Protein AF-A0A1Q9MXJ5-F1 (afdb_monomer_lite)

Sequence (123 aa):
MLRQKGYFPEGEIDREIPIHDRTGKNLRLNTDGSIIPKGQHAKDKVSFKIGKVVWGQQSDAPEKVILIEEILWEDGRKELRFGYRTITHEKGAWWWGESALMTPIEDIQELLHLARKNGLLSI

Foldseek 3Di:
DDKDKDKDAFPDQFAWDCQQFPVGGTDTDHQKDWDAPPPHDPVSIFIWGWGMKIWIQFDVHNQKIWMWTWTQGPVRDIDIATWMWHQDPPPSDTDIGRVCVPGDPVRVVVRVVVCCVVVVDDD

Secondary structure (DSSP, 8-state):
-PPPEEEE-TT---EEEEEE-TTS-EEEEPSEEEEPPTT--GGG-EEEEEEEEEEEE-SS-TTEEEEEEEEEETTS-EEEEEEEEEE-TTT-SEEEES-GGGS-HHHHHHHHHHHHHTTSS--

Structure (mmCIF, N/CA/C/O backbone):
data_AF-A0A1Q9MXJ5-F1
#
_entry.id   AF-A0A1Q9MXJ5-F1
#
loop_
_atom_site.group_PDB
_atom_site.id
_atom_site.type_symbol
_atom_site.label_atom_id
_atom_site.label_alt_id
_atom_site.label_comp_id
_atom_site.label_asym_id
_atom_site.label_entity_id
_atom_site.label_seq_id
_atom_site.pdbx_PDB_ins_code
_atom_site.Cartn_x
_atom_site.Cartn_y
_atom_site.Cartn_z
_atom_site.occupancy
_atom_site.B_iso_or_equiv
_atom_site.auth_seq_id
_atom_site.auth_comp_id
_atom_site.auth_asym_id
_atom_site.auth_atom_id
_atom_site.pdbx_PDB_model_num
ATOM 1 N N . MET A 1 1 ? 8.900 -5.034 -20.192 1.00 51.00 1 MET A N 1
ATOM 2 C CA . MET A 1 1 ? 9.146 -5.696 -18.891 1.00 51.00 1 MET A CA 1
ATOM 3 C C . MET A 1 1 ? 7.818 -6.162 -18.326 1.00 51.00 1 MET A C 1
ATOM 5 O O . MET A 1 1 ? 6.846 -5.427 -18.457 1.00 51.00 1 MET A O 1
ATOM 9 N N . LEU A 1 2 ? 7.764 -7.362 -17.743 1.00 56.88 2 LEU A N 1
ATOM 10 C CA . LEU A 1 2 ? 6.604 -7.809 -16.966 1.00 56.88 2 LEU A CA 1
ATOM 11 C C . LEU A 1 2 ? 6.501 -6.935 -15.710 1.00 56.88 2 LEU A C 1
ATOM 13 O O . LEU A 1 2 ? 7.434 -6.908 -14.913 1.00 56.88 2 LEU A O 1
ATOM 17 N N . ARG A 1 3 ? 5.401 -6.189 -15.572 1.00 82.88 3 ARG A N 1
ATOM 18 C CA . ARG A 1 3 ? 5.136 -5.357 -14.392 1.00 82.88 3 ARG A CA 1
ATOM 19 C C . ARG A 1 3 ? 4.657 -6.248 -13.254 1.00 82.88 3 ARG A C 1
ATOM 21 O O . ARG A 1 3 ? 3.797 -7.106 -13.461 1.00 82.88 3 ARG A O 1
ATOM 28 N N . GLN A 1 4 ? 5.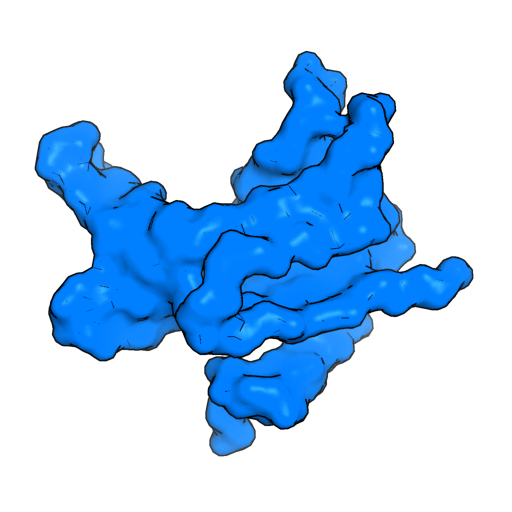216 -6.044 -12.067 1.00 93.62 4 GLN A N 1
ATOM 29 C CA . GLN A 1 4 ? 4.821 -6.797 -10.882 1.00 93.62 4 GLN A CA 1
ATOM 30 C C . GLN A 1 4 ? 3.595 -6.159 -10.227 1.00 93.62 4 GLN A C 1
ATOM 32 O O . GLN A 1 4 ? 3.468 -4.935 -10.181 1.00 93.62 4 GLN A O 1
ATOM 37 N N . LYS A 1 5 ? 2.689 -6.997 -9.730 1.00 95.38 5 LYS A N 1
ATOM 38 C CA . LYS A 1 5 ? 1.483 -6.589 -9.009 1.00 95.38 5 LYS A CA 1
ATOM 39 C C . LYS A 1 5 ? 1.050 -7.689 -8.061 1.00 95.38 5 LYS A C 1
ATOM 41 O O . LYS A 1 5 ? 1.348 -8.859 -8.299 1.00 95.38 5 LYS A O 1
ATOM 46 N N . GLY A 1 6 ? 0.312 -7.320 -7.026 1.00 96.44 6 GLY A N 1
ATOM 47 C CA . GLY A 1 6 ? -0.120 -8.279 -6.024 1.00 96.44 6 GLY A CA 1
ATOM 48 C C . GLY A 1 6 ? -1.198 -7.752 -5.096 1.00 96.44 6 GLY A C 1
ATOM 49 O O . GLY A 1 6 ? -1.692 -6.630 -5.224 1.00 96.44 6 GLY A O 1
ATOM 50 N N . TYR A 1 7 ? -1.583 -8.625 -4.176 1.00 97.00 7 TYR A N 1
ATOM 51 C CA . TYR A 1 7 ? -2.632 -8.409 -3.197 1.00 97.00 7 TYR A CA 1
ATOM 52 C C . TYR A 1 7 ? -2.205 -9.040 -1.876 1.00 97.00 7 TYR A C 1
ATOM 54 O O . TYR A 1 7 ? -1.708 -10.163 -1.880 1.00 97.00 7 TYR A O 1
ATOM 62 N N . PHE A 1 8 ? -2.439 -8.325 -0.782 1.00 97.31 8 PHE A N 1
ATOM 63 C CA . PHE A 1 8 ? -2.309 -8.834 0.576 1.00 97.31 8 PHE A CA 1
ATOM 64 C C . PHE A 1 8 ? -3.694 -8.813 1.241 1.00 97.31 8 PHE A C 1
ATOM 66 O O . PHE A 1 8 ? -4.286 -7.728 1.358 1.00 97.31 8 PHE A O 1
ATOM 73 N N . PRO A 1 9 ? -4.257 -9.964 1.653 1.00 95.81 9 PRO A N 1
ATOM 74 C CA . PRO A 1 9 ? -5.465 -10.008 2.466 1.00 95.81 9 PRO A CA 1
ATOM 75 C C . PRO A 1 9 ? -5.335 -9.316 3.828 1.00 95.81 9 PRO A C 1
ATOM 77 O O . PRO A 1 9 ? -4.254 -9.046 4.360 1.00 95.81 9 PRO A O 1
ATOM 80 N N . GLU A 1 10 ? -6.498 -9.046 4.421 1.00 92.50 10 GLU A N 1
ATOM 81 C CA . GLU A 1 10 ? -6.595 -8.619 5.814 1.00 92.50 10 GLU A CA 1
ATOM 82 C C . GLU A 1 10 ? -5.976 -9.684 6.738 1.00 92.50 10 GLU A C 1
ATOM 84 O O . GLU A 1 10 ? -6.182 -10.881 6.543 1.00 92.50 10 GLU A O 1
ATOM 89 N N . GLY A 1 11 ? -5.202 -9.251 7.735 1.00 88.94 11 GLY A N 1
ATOM 90 C CA . GLY A 1 11 ? -4.539 -10.140 8.696 1.00 88.94 11 GLY A CA 1
ATOM 91 C C . GLY A 1 11 ? -3.172 -10.679 8.261 1.00 88.94 11 GLY A C 1
ATOM 92 O O . GLY A 1 11 ? -2.451 -11.216 9.100 1.00 88.94 11 GLY A O 1
ATOM 93 N N . GLU A 1 12 ? -2.765 -10.506 7.000 1.00 92.38 12 GLU A N 1
ATOM 94 C CA . GLU A 1 12 ? -1.416 -10.883 6.568 1.00 92.38 12 GLU A CA 1
ATOM 95 C C . GLU A 1 12 ? -0.362 -9.940 7.153 1.00 92.38 12 GLU A C 1
ATOM 97 O O . GLU A 1 12 ? -0.397 -8.731 6.914 1.00 92.38 12 GLU A O 1
ATOM 102 N N . ILE A 1 13 ? 0.576 -10.507 7.912 1.00 87.88 13 ILE A N 1
ATOM 103 C CA . ILE A 1 13 ? 1.625 -9.763 8.621 1.00 87.88 13 ILE A CA 1
ATOM 104 C C . ILE A 1 13 ? 2.912 -9.605 7.811 1.00 87.88 13 ILE A C 1
ATOM 106 O O . ILE A 1 13 ? 3.659 -8.655 8.037 1.00 87.88 13 ILE A O 1
ATOM 110 N N . ASP A 1 14 ? 3.178 -10.510 6.867 1.00 91.06 14 ASP A N 1
ATOM 111 C CA . ASP A 1 14 ? 4.423 -10.517 6.102 1.00 91.06 14 ASP A CA 1
ATOM 112 C C . ASP A 1 14 ? 4.222 -9.948 4.698 1.00 91.06 14 ASP A C 1
ATOM 114 O O . ASP A 1 14 ? 4.147 -10.656 3.700 1.00 91.06 14 ASP A O 1
ATOM 118 N N . ARG A 1 15 ? 4.080 -8.624 4.637 1.00 93.19 15 ARG A N 1
ATOM 119 C CA . ARG A 1 15 ? 3.770 -7.904 3.398 1.00 93.19 15 ARG A CA 1
ATOM 120 C C . ARG A 1 15 ? 5.043 -7.446 2.709 1.00 93.19 15 ARG A C 1
ATOM 122 O O . ARG A 1 15 ? 5.452 -6.290 2.853 1.00 93.19 15 ARG A O 1
ATOM 129 N N . GLU A 1 16 ? 5.671 -8.358 1.979 1.00 94.88 16 GLU A N 1
ATOM 130 C CA . GLU A 1 16 ? 6.880 -8.079 1.208 1.00 94.88 16 GLU A CA 1
ATOM 131 C C . GLU A 1 16 ? 6.586 -7.967 -0.293 1.00 94.88 16 GLU A C 1
ATOM 133 O O . GLU A 1 16 ? 6.038 -8.870 -0.922 1.00 94.88 16 GLU A O 1
ATOM 138 N N . ILE A 1 17 ? 6.959 -6.830 -0.877 1.00 93.50 17 ILE A N 1
ATOM 139 C CA . ILE A 1 17 ? 6.855 -6.558 -2.307 1.00 93.50 17 ILE A CA 1
ATOM 140 C C . ILE A 1 17 ? 8.254 -6.726 -2.921 1.00 93.50 17 ILE A C 1
ATOM 142 O O . ILE A 1 17 ? 9.165 -5.990 -2.525 1.00 93.50 17 ILE A O 1
ATOM 146 N N . PRO A 1 18 ? 8.439 -7.637 -3.899 1.00 92.12 18 PRO A N 1
ATOM 147 C CA . PRO A 1 18 ? 9.734 -7.986 -4.503 1.00 92.12 18 PRO A CA 1
ATOM 148 C C . PRO A 1 18 ? 10.233 -6.923 -5.501 1.00 92.12 18 PRO A C 1
ATOM 150 O O . PRO A 1 18 ? 10.547 -7.194 -6.664 1.00 92.12 18 PRO A O 1
ATOM 153 N N . ILE A 1 19 ? 10.249 -5.672 -5.052 1.00 89.38 19 ILE A N 1
ATOM 154 C CA . ILE A 1 19 ? 10.807 -4.519 -5.744 1.00 89.38 19 ILE A CA 1
ATOM 155 C C . ILE A 1 19 ? 11.899 -3.988 -4.829 1.00 89.38 19 ILE A C 1
ATOM 157 O O . ILE A 1 19 ? 11.635 -3.588 -3.694 1.00 89.38 19 ILE A O 1
ATOM 161 N N . HIS A 1 20 ? 13.131 -4.045 -5.321 1.00 86.50 20 HIS A N 1
ATOM 162 C CA . HIS A 1 20 ? 14.306 -3.730 -4.528 1.00 86.50 20 HIS A CA 1
ATOM 163 C C . HIS A 1 20 ? 14.550 -2.225 -4.471 1.00 86.50 20 HIS A C 1
ATOM 165 O O . HIS A 1 20 ? 14.444 -1.520 -5.478 1.00 86.50 20 HIS A O 1
ATOM 171 N N . ASP A 1 21 ? 14.946 -1.747 -3.296 1.00 82.00 21 ASP A N 1
ATOM 172 C CA . ASP A 1 21 ? 15.567 -0.442 -3.162 1.00 82.00 21 ASP A CA 1
ATOM 173 C C . ASP A 1 21 ? 17.013 -0.433 -3.698 1.00 82.00 21 ASP A C 1
ATOM 175 O O . ASP A 1 21 ? 17.555 -1.448 -4.144 1.00 82.00 21 ASP A O 1
ATOM 179 N N . ARG A 1 22 ? 17.680 0.726 -3.634 1.00 79.56 22 ARG A N 1
ATOM 180 C CA . ARG A 1 22 ? 19.086 0.869 -4.065 1.00 79.56 22 ARG A CA 1
ATOM 181 C C . ARG A 1 22 ? 20.066 0.021 -3.241 1.00 79.56 22 ARG A C 1
ATOM 183 O O . ARG A 1 22 ? 21.206 -0.149 -3.658 1.00 79.56 22 ARG A O 1
ATOM 190 N N . THR A 1 23 ? 19.645 -0.480 -2.081 1.00 82.12 23 THR A N 1
ATOM 191 C CA . THR A 1 23 ? 20.429 -1.358 -1.201 1.00 82.12 23 THR A CA 1
ATOM 192 C C . THR A 1 23 ? 20.135 -2.843 -1.432 1.00 82.12 23 THR A C 1
ATOM 194 O O . THR A 1 23 ? 20.751 -3.688 -0.787 1.00 82.12 23 THR A O 1
ATOM 197 N N . GLY A 1 24 ? 19.222 -3.172 -2.355 1.00 84.81 24 GLY A N 1
ATOM 198 C CA . GLY A 1 24 ? 18.809 -4.543 -2.647 1.00 84.81 24 GLY A CA 1
ATOM 199 C C . GLY A 1 24 ? 17.719 -5.079 -1.716 1.00 84.81 24 GLY A C 1
ATOM 200 O O . GLY A 1 24 ? 17.456 -6.277 -1.738 1.00 84.81 24 GLY A O 1
ATOM 201 N N . LYS A 1 25 ? 17.088 -4.236 -0.886 1.00 86.25 25 LYS A N 1
ATOM 202 C CA . LYS A 1 25 ? 16.037 -4.668 0.048 1.00 86.25 25 LYS A CA 1
ATOM 203 C C . LYS A 1 25 ? 14.650 -4.514 -0.557 1.00 86.25 25 LYS A C 1
ATOM 205 O O . LYS A 1 25 ? 14.345 -3.491 -1.168 1.00 86.25 25 LYS A O 1
ATOM 210 N N . ASN A 1 26 ? 13.797 -5.506 -0.326 1.00 90.62 26 ASN A N 1
ATOM 211 C CA . ASN A 1 26 ? 12.398 -5.470 -0.737 1.00 90.62 26 ASN A CA 1
ATOM 212 C C . ASN A 1 26 ? 11.599 -4.406 0.024 1.00 90.62 26 ASN A C 1
ATOM 214 O O . ASN A 1 26 ? 11.929 -4.023 1.152 1.00 90.62 26 ASN A O 1
ATOM 218 N N . LEU A 1 27 ? 10.521 -3.927 -0.596 1.00 90.88 27 LEU A N 1
ATOM 219 C CA . LEU A 1 27 ? 9.561 -3.055 0.070 1.00 90.88 27 LEU A CA 1
ATOM 220 C C . LEU A 1 27 ? 8.742 -3.875 1.064 1.00 90.88 27 LEU A C 1
ATOM 222 O O . LEU A 1 27 ? 7.919 -4.695 0.668 1.00 90.88 27 LEU A O 1
ATOM 226 N N . ARG A 1 28 ? 8.916 -3.600 2.357 1.00 92.06 28 ARG A N 1
ATOM 227 C CA . ARG A 1 28 ? 8.069 -4.159 3.412 1.00 92.06 28 ARG A CA 1
ATOM 228 C C . ARG A 1 28 ? 6.995 -3.158 3.821 1.00 92.06 28 ARG A C 1
ATOM 230 O O . ARG A 1 28 ? 7.312 -2.017 4.164 1.00 92.06 28 ARG A O 1
ATOM 237 N N . LEU A 1 29 ? 5.733 -3.572 3.778 1.00 91.50 29 LEU A N 1
ATOM 238 C CA . LEU A 1 29 ? 4.606 -2.757 4.227 1.00 91.50 29 LEU A CA 1
ATOM 239 C C . LEU A 1 29 ? 4.287 -3.047 5.694 1.00 91.50 29 LEU A C 1
ATOM 241 O O . LEU A 1 29 ? 4.286 -4.195 6.129 1.00 91.50 29 LEU A O 1
ATOM 245 N N . ASN A 1 30 ? 3.979 -1.994 6.447 1.00 90.56 30 ASN A N 1
ATOM 246 C CA . ASN A 1 30 ? 3.500 -2.133 7.818 1.00 90.56 30 ASN A CA 1
ATOM 247 C C . ASN A 1 30 ? 2.027 -2.573 7.831 1.00 90.56 30 ASN A C 1
ATOM 249 O O . ASN A 1 30 ? 1.268 -2.289 6.902 1.00 90.56 30 ASN A O 1
ATOM 253 N N . THR A 1 31 ? 1.615 -3.219 8.917 1.00 93.25 31 THR A N 1
ATOM 254 C CA . THR A 1 31 ? 0.209 -3.533 9.223 1.00 93.25 31 THR A CA 1
ATOM 255 C C . THR A 1 31 ? -0.478 -2.439 10.026 1.00 93.25 31 THR A C 1
ATOM 257 O O . THR A 1 31 ? -1.702 -2.370 10.054 1.00 93.25 31 THR A O 1
ATOM 260 N N . ASP A 1 32 ? 0.306 -1.570 10.656 1.00 93.31 32 ASP A N 1
ATOM 261 C CA . ASP A 1 32 ? -0.167 -0.515 11.539 1.00 93.31 32 ASP A CA 1
ATOM 262 C C . ASP A 1 32 ? 0.283 0.846 11.016 1.00 93.31 32 ASP A C 1
ATOM 264 O O . ASP A 1 32 ? 1.353 1.006 10.415 1.00 93.31 32 ASP A O 1
ATOM 268 N N . GLY A 1 33 ? -0.550 1.849 11.254 1.00 89.44 33 GLY A N 1
ATOM 269 C CA . GLY A 1 33 ? -0.274 3.217 10.878 1.00 89.44 33 GLY A CA 1
ATOM 270 C C . GLY A 1 33 ? -0.815 4.198 11.897 1.00 89.44 33 GLY A C 1
ATOM 271 O O . GLY A 1 33 ? -1.523 3.860 12.844 1.00 89.44 33 GLY A O 1
ATOM 272 N N . SER A 1 34 ? -0.418 5.450 11.722 1.00 90.06 34 SER A N 1
ATOM 273 C CA . SER A 1 34 ? -0.917 6.532 12.553 1.00 90.06 34 SER A CA 1
ATOM 274 C C . SER A 1 34 ? -0.814 7.857 11.822 1.00 90.06 34 SER A C 1
ATOM 276 O O . SER A 1 34 ? 0.098 8.047 11.015 1.00 90.06 34 SER A O 1
ATOM 278 N N . ILE A 1 35 ? -1.742 8.761 12.113 1.00 88.56 35 ILE A N 1
ATOM 279 C CA . ILE A 1 35 ? -1.726 10.133 11.612 1.00 88.56 35 ILE A CA 1
ATOM 280 C C . ILE A 1 35 ? -1.913 11.116 12.761 1.00 88.56 35 ILE A C 1
ATOM 282 O O . ILE A 1 35 ? -2.536 10.806 13.775 1.00 88.56 35 ILE A O 1
ATOM 286 N N . ILE A 1 36 ? -1.389 12.322 12.582 1.00 89.88 36 ILE A N 1
ATOM 287 C CA . ILE A 1 36 ? -1.765 13.478 13.392 1.00 89.88 36 ILE A CA 1
ATOM 288 C C . ILE A 1 36 ? -2.782 14.251 12.551 1.00 89.88 36 ILE A C 1
ATOM 290 O O . ILE A 1 36 ? -2.421 14.700 11.458 1.00 89.88 36 ILE A O 1
ATOM 294 N N . PRO A 1 37 ? -4.045 14.379 12.993 1.00 86.06 37 PRO A N 1
ATOM 295 C CA . PRO A 1 37 ? -5.040 15.123 12.238 1.00 86.06 37 PRO A CA 1
ATOM 296 C C . PRO A 1 37 ? -4.586 16.568 11.999 1.00 86.06 37 PRO A C 1
ATOM 298 O O . PRO A 1 37 ? -3.910 17.181 12.829 1.00 86.06 37 PRO A O 1
ATOM 301 N N . LYS A 1 38 ? -4.951 17.127 10.844 1.00 85.31 38 LYS A N 1
ATOM 302 C CA . LYS A 1 38 ? -4.528 18.475 10.453 1.00 85.31 38 LYS A CA 1
ATOM 303 C C . LYS A 1 38 ? -4.960 19.504 11.504 1.00 85.31 38 LYS A C 1
ATOM 305 O O . LYS A 1 38 ? -6.131 19.573 11.859 1.00 85.31 38 LYS A O 1
ATOM 310 N N . GLY A 1 39 ? -4.010 20.325 11.952 1.00 86.81 39 GLY A N 1
ATOM 311 C CA . GLY A 1 39 ? -4.246 21.362 12.961 1.00 86.81 39 GLY A CA 1
ATOM 312 C C . GLY A 1 39 ? -4.207 20.872 14.411 1.00 86.81 39 GLY A C 1
ATOM 313 O O . GLY A 1 39 ? -4.437 21.681 15.302 1.00 86.81 39 GLY A O 1
ATOM 314 N N . GLN A 1 40 ? -3.900 19.593 14.649 1.00 91.06 40 GLN A N 1
ATOM 315 C CA . GLN A 1 40 ? -3.777 19.020 15.990 1.00 91.06 40 GLN A CA 1
ATOM 316 C C . GLN A 1 40 ? -2.317 18.824 16.419 1.00 91.06 40 GLN A C 1
ATOM 318 O O . GLN A 1 40 ? -1.379 18.990 15.632 1.00 91.06 40 GLN A O 1
ATOM 323 N N . HIS A 1 41 ? -2.119 18.462 17.687 1.00 88.06 41 HIS A N 1
ATOM 324 C CA . HIS A 1 41 ? -0.803 18.225 18.268 1.00 88.06 41 HIS A CA 1
ATOM 325 C C . HIS A 1 41 ? -0.446 16.734 18.279 1.00 88.06 41 HIS A C 1
ATOM 327 O O . HIS A 1 41 ? -1.287 15.858 18.105 1.00 88.06 41 HIS A O 1
ATOM 333 N N . ALA A 1 42 ? 0.824 16.421 18.554 1.00 84.06 42 ALA A N 1
ATOM 334 C CA . ALA A 1 42 ? 1.318 15.041 18.603 1.00 84.06 42 ALA A CA 1
ATOM 335 C C . ALA A 1 42 ? 0.570 14.135 19.604 1.00 84.06 42 ALA A C 1
ATOM 337 O O . ALA A 1 42 ? 0.550 12.921 19.423 1.00 84.06 42 ALA A O 1
ATOM 338 N N . LYS A 1 43 ? -0.051 14.713 20.641 1.00 89.81 43 LYS A N 1
ATOM 339 C CA . LYS A 1 43 ? -0.874 13.984 21.621 1.00 89.81 43 LYS A CA 1
ATOM 340 C C . LYS A 1 43 ? -2.206 13.488 21.043 1.00 89.81 43 LYS A C 1
ATOM 342 O O . LYS A 1 43 ? -2.764 12.535 21.565 1.00 89.81 43 LYS A O 1
ATOM 347 N N . ASP A 1 44 ? -2.684 14.114 19.969 1.00 89.44 44 ASP A N 1
ATOM 348 C CA . ASP A 1 44 ? -3.963 13.816 19.313 1.00 89.44 44 ASP A CA 1
ATOM 349 C C . ASP A 1 44 ? -3.774 12.810 18.163 1.00 89.44 44 ASP A C 1
ATOM 351 O O . ASP A 1 44 ? -4.582 12.715 17.239 1.00 89.44 44 ASP A O 1
ATOM 355 N N . LYS A 1 45 ? -2.645 12.094 18.183 1.00 90.38 45 LYS A N 1
ATOM 356 C CA . LYS A 1 45 ? -2.289 11.071 17.212 1.00 90.38 45 LYS A CA 1
ATOM 357 C C . LYS A 1 45 ? -3.333 9.958 17.235 1.00 90.38 45 LYS A C 1
ATOM 359 O O . LYS A 1 45 ? -3.588 9.364 18.277 1.00 90.38 45 LYS A O 1
ATOM 364 N N . VAL A 1 46 ? -3.870 9.644 16.063 1.00 90.94 46 VAL A N 1
ATOM 365 C CA . VAL A 1 46 ? -4.846 8.569 15.881 1.00 90.94 46 VAL A CA 1
ATOM 366 C C . VAL A 1 46 ? -4.159 7.394 15.201 1.00 90.94 46 VAL A C 1
ATOM 368 O O . VAL A 1 46 ? -3.448 7.569 14.205 1.00 90.94 46 VAL A O 1
ATOM 371 N N . SER A 1 47 ? -4.359 6.203 15.756 1.00 93.62 47 SER A N 1
ATOM 372 C CA . SER A 1 47 ? -3.851 4.944 15.215 1.00 93.62 47 SER A CA 1
ATOM 373 C C . SER A 1 47 ? -4.898 4.276 14.328 1.00 93.62 47 SER A C 1
ATOM 375 O O . SER A 1 47 ? -6.100 4.450 14.517 1.00 93.62 47 SER A O 1
ATOM 377 N N . PHE A 1 48 ? -4.433 3.506 13.353 1.00 94.56 48 PHE A N 1
ATOM 378 C CA . PHE A 1 48 ? -5.278 2.685 12.491 1.00 94.56 48 PHE A CA 1
ATOM 379 C C . PHE A 1 48 ? -4.526 1.428 12.069 1.00 94.56 48 PHE A C 1
ATOM 381 O O . PHE A 1 48 ? -3.291 1.386 12.084 1.00 94.56 48 PHE A O 1
ATOM 388 N N . LYS A 1 49 ? -5.276 0.417 11.636 1.00 95.75 49 LYS A N 1
ATOM 389 C CA . LYS A 1 49 ? -4.716 -0.776 10.999 1.00 95.75 49 LYS A CA 1
ATOM 390 C C . LYS A 1 49 ? -4.874 -0.698 9.492 1.00 95.75 49 LYS A C 1
ATOM 392 O O . LYS A 1 49 ? -5.819 -0.104 8.981 1.00 95.75 49 LYS A O 1
ATOM 397 N N . ILE A 1 50 ? -3.942 -1.313 8.782 1.00 95.19 50 ILE A N 1
ATOM 398 C CA . ILE A 1 50 ? -4.001 -1.486 7.337 1.00 95.19 50 ILE A CA 1
ATOM 399 C C . ILE A 1 50 ? -4.564 -2.883 7.080 1.00 95.19 50 ILE A C 1
ATOM 401 O O . ILE A 1 50 ? -3.888 -3.882 7.331 1.00 95.19 50 ILE A O 1
ATOM 405 N N . GLY A 1 51 ? -5.800 -2.939 6.592 1.00 95.81 51 GLY A N 1
ATOM 406 C CA . GLY A 1 51 ? -6.512 -4.161 6.229 1.00 95.81 51 GLY A CA 1
ATOM 407 C C . GLY A 1 51 ? -5.973 -4.754 4.932 1.00 95.81 51 GLY A C 1
ATOM 408 O O . GLY A 1 51 ? -4.792 -5.080 4.834 1.00 95.81 51 GLY A O 1
ATOM 409 N N . LYS A 1 52 ? -6.832 -4.910 3.930 1.00 96.88 52 LYS A N 1
ATOM 410 C CA . LYS A 1 52 ? -6.441 -5.377 2.594 1.00 96.88 52 LYS A CA 1
ATOM 411 C C . LYS A 1 52 ? -5.553 -4.361 1.862 1.00 96.88 52 LYS A C 1
ATOM 413 O O . LYS A 1 52 ? -5.746 -3.152 1.989 1.00 96.88 52 LYS A O 1
ATOM 418 N N . VAL A 1 53 ? -4.638 -4.845 1.024 1.00 97.19 53 VAL A N 1
ATOM 419 C CA . VAL A 1 53 ? -3.787 -4.001 0.167 1.00 97.19 53 VAL A CA 1
ATOM 420 C C . VAL A 1 53 ? -3.725 -4.577 -1.241 1.00 97.19 53 VAL A C 1
ATOM 422 O O . VAL A 1 53 ? -3.452 -5.762 -1.404 1.00 97.19 53 VAL A O 1
ATOM 425 N N . VAL A 1 54 ? -3.915 -3.751 -2.267 1.00 97.00 54 VAL A N 1
ATOM 426 C CA . VAL A 1 54 ? -3.454 -4.069 -3.630 1.00 97.00 54 VAL A CA 1
ATOM 427 C C . VAL A 1 54 ? -2.300 -3.165 -4.009 1.00 97.00 54 VAL A C 1
ATOM 429 O O . VAL A 1 54 ? -2.254 -2.000 -3.611 1.00 97.00 54 VAL A O 1
ATOM 432 N N . TRP A 1 55 ? -1.381 -3.699 -4.804 1.00 96.38 55 TRP A N 1
ATOM 433 C CA . TRP A 1 55 ? -0.194 -2.973 -5.222 1.00 96.38 55 TRP A CA 1
ATOM 434 C C . TRP A 1 55 ? 0.189 -3.270 -6.669 1.00 96.38 55 TRP A C 1
ATOM 436 O O . TRP A 1 55 ? -0.120 -4.337 -7.209 1.00 96.38 55 TRP A O 1
ATOM 446 N N . GLY A 1 56 ? 0.896 -2.326 -7.284 1.00 95.00 56 GLY A N 1
ATOM 447 C CA . GLY A 1 56 ? 1.470 -2.467 -8.618 1.00 95.00 56 GLY A CA 1
ATOM 448 C C . GLY A 1 56 ? 2.749 -1.652 -8.769 1.00 95.00 56 GLY A C 1
ATOM 449 O O . GLY A 1 56 ? 2.900 -0.599 -8.156 1.00 95.00 56 GLY A O 1
ATOM 450 N N . GLN A 1 57 ? 3.683 -2.141 -9.578 1.00 93.88 57 GLN A N 1
ATOM 451 C CA . GLN A 1 57 ? 4.846 -1.367 -10.002 1.00 93.88 57 GLN A CA 1
ATOM 452 C C . GLN A 1 57 ? 4.421 -0.331 -11.045 1.00 93.88 57 GLN A C 1
ATOM 454 O O . GLN A 1 57 ? 3.794 -0.693 -12.043 1.00 93.88 57 GLN A O 1
ATOM 459 N N . GLN A 1 58 ? 4.770 0.937 -10.828 1.00 91.56 58 GLN A N 1
ATOM 460 C CA . GLN A 1 58 ? 4.444 2.006 -11.769 1.00 91.56 58 GLN A CA 1
ATOM 461 C C . GLN A 1 58 ? 5.230 1.832 -13.076 1.00 91.56 58 GLN A C 1
ATOM 463 O O . GLN A 1 58 ? 6.405 1.460 -13.085 1.00 91.56 58 GLN A O 1
ATOM 468 N N . SER A 1 59 ? 4.566 2.081 -14.198 1.00 91.56 59 SER A N 1
ATOM 469 C CA . SER A 1 59 ? 5.061 1.722 -15.524 1.00 91.56 59 SER A CA 1
ATOM 470 C C . SER A 1 59 ? 6.173 2.593 -16.082 1.00 91.56 59 SER A C 1
ATOM 472 O O . SER A 1 59 ? 7.085 2.080 -16.729 1.00 91.56 59 SER A O 1
ATOM 474 N N . ASP A 1 60 ? 6.083 3.894 -15.844 1.00 89.75 60 ASP A N 1
ATOM 475 C CA . ASP A 1 60 ? 7.037 4.918 -16.264 1.00 89.75 60 ASP A CA 1
ATOM 476 C C . ASP A 1 60 ? 8.054 5.261 -15.161 1.00 89.75 60 ASP A C 1
ATOM 478 O O . ASP A 1 60 ? 8.991 6.020 -15.398 1.00 89.75 60 ASP A O 1
ATOM 482 N N . ALA A 1 61 ? 7.898 4.666 -13.974 1.00 87.75 61 ALA A N 1
ATOM 483 C CA . ALA A 1 61 ? 8.793 4.807 -12.829 1.00 87.75 61 ALA A CA 1
ATOM 484 C C . ALA A 1 61 ? 8.919 3.465 -12.076 1.00 87.75 61 ALA A C 1
ATOM 486 O O . ALA A 1 61 ? 8.270 3.275 -11.044 1.00 87.75 61 ALA A O 1
ATOM 487 N N . PRO A 1 62 ? 9.728 2.509 -12.574 1.00 86.31 62 PRO A N 1
ATOM 488 C CA . PRO A 1 62 ? 9.855 1.166 -11.996 1.00 86.31 62 PRO A CA 1
ATOM 489 C C . PRO A 1 62 ? 10.300 1.134 -10.525 1.00 86.31 62 PRO A C 1
ATOM 491 O O . PRO A 1 62 ? 10.082 0.147 -9.826 1.00 86.31 62 PRO A O 1
ATOM 494 N N . GLU A 1 63 ? 10.924 2.200 -10.035 1.00 84.38 63 GLU A N 1
ATOM 495 C CA . GLU A 1 63 ? 11.306 2.399 -8.638 1.00 84.38 63 GLU A CA 1
ATOM 496 C C . GLU A 1 63 ? 10.141 2.813 -7.718 1.00 84.38 63 GLU A C 1
ATOM 498 O O . GLU A 1 63 ? 10.340 3.009 -6.513 1.00 84.38 63 GLU A O 1
ATOM 503 N N . LYS A 1 64 ? 8.934 2.971 -8.272 1.00 89.00 64 LYS A N 1
ATOM 504 C CA . LYS A 1 64 ? 7.717 3.326 -7.542 1.00 89.00 64 LYS A CA 1
ATOM 505 C C . LYS A 1 64 ? 6.725 2.174 -7.505 1.00 89.00 64 LYS A C 1
ATOM 507 O O . LYS A 1 64 ? 6.525 1.443 -8.475 1.00 89.00 64 LYS A O 1
ATOM 512 N N . VAL A 1 65 ? 6.048 2.074 -6.368 1.00 93.00 65 VAL A N 1
ATOM 513 C CA . VAL A 1 65 ? 4.968 1.118 -6.131 1.00 93.00 65 VAL A CA 1
ATOM 514 C C . VAL A 1 65 ? 3.710 1.888 -5.783 1.00 93.00 65 VAL A C 1
ATOM 516 O O . VAL A 1 65 ? 3.694 2.604 -4.787 1.00 93.00 65 VAL A O 1
ATOM 519 N N . ILE A 1 66 ? 2.666 1.743 -6.588 1.00 94.62 66 ILE A N 1
ATOM 520 C CA . ILE A 1 66 ? 1.345 2.324 -6.340 1.00 94.62 66 ILE A CA 1
ATOM 521 C C . ILE A 1 66 ? 0.496 1.362 -5.512 1.00 94.62 66 ILE A C 1
ATOM 523 O O . ILE A 1 66 ? 0.611 0.144 -5.656 1.00 94.62 66 ILE A O 1
ATOM 527 N N . LEU A 1 67 ? -0.325 1.908 -4.618 1.00 95.00 67 LEU A N 1
ATOM 528 C CA . LEU A 1 67 ? -1.011 1.161 -3.566 1.00 95.00 67 LEU A CA 1
ATOM 529 C C . LEU A 1 67 ? -2.450 1.651 -3.403 1.00 95.00 67 LEU A C 1
ATOM 531 O O . LEU A 1 67 ? -2.680 2.859 -3.363 1.00 95.00 67 LEU A O 1
ATOM 535 N N . ILE A 1 68 ? -3.394 0.721 -3.233 1.00 95.06 68 ILE A N 1
ATOM 536 C CA . ILE A 1 68 ? -4.695 0.999 -2.606 1.00 95.06 68 ILE A CA 1
ATOM 537 C C . ILE A 1 68 ? -4.753 0.179 -1.321 1.00 95.06 68 ILE A C 1
ATOM 539 O O . ILE A 1 68 ? -4.662 -1.049 -1.354 1.00 95.06 68 ILE A O 1
ATOM 543 N N . GLU A 1 69 ? -4.901 0.869 -0.199 1.00 95.38 69 GLU A N 1
ATOM 544 C CA . GLU A 1 69 ? -4.918 0.297 1.143 1.00 95.38 69 GLU A CA 1
ATOM 545 C C . GLU A 1 69 ? -6.289 0.509 1.790 1.00 95.38 69 GLU A C 1
ATOM 547 O O . GLU A 1 69 ? -6.841 1.609 1.744 1.00 95.38 69 GLU A O 1
ATOM 552 N N . GLU A 1 70 ? -6.826 -0.531 2.423 1.00 96.06 70 GLU A N 1
ATOM 553 C CA . GLU A 1 70 ? -7.961 -0.423 3.338 1.00 96.06 70 GLU A CA 1
ATOM 554 C C . GLU A 1 70 ? -7.462 0.054 4.704 1.00 96.06 70 GLU A C 1
ATOM 556 O O . GLU A 1 70 ? -6.608 -0.578 5.326 1.00 96.06 70 GLU A O 1
ATOM 561 N N . ILE A 1 71 ? -8.002 1.168 5.182 1.00 95.50 71 ILE A N 1
ATOM 562 C CA . ILE A 1 71 ? -7.725 1.726 6.501 1.00 95.50 71 ILE A CA 1
ATOM 563 C C . ILE A 1 71 ? -8.858 1.322 7.438 1.00 95.50 71 ILE A C 1
ATOM 565 O O . ILE A 1 71 ? -10.023 1.616 7.175 1.00 95.50 71 ILE A O 1
ATOM 569 N N . LEU A 1 72 ? -8.501 0.645 8.526 1.00 95.81 72 LEU A N 1
ATOM 570 C CA . LEU A 1 72 ? -9.408 0.165 9.562 1.00 95.81 72 LEU A CA 1
ATOM 571 C C . LEU A 1 72 ? -9.217 1.018 10.820 1.00 95.81 72 LEU A C 1
ATOM 573 O O . LEU A 1 72 ? -8.186 0.925 11.496 1.00 95.81 72 LEU A O 1
ATOM 577 N N . TRP A 1 73 ? -10.205 1.858 11.115 1.00 95.19 73 TRP A N 1
ATOM 578 C CA . TRP A 1 73 ? -10.211 2.724 12.290 1.00 95.19 73 TRP A CA 1
ATOM 579 C C . TRP A 1 73 ? -10.746 1.991 13.524 1.00 95.19 73 TRP A C 1
ATOM 581 O O . TRP A 1 73 ? -11.536 1.053 13.415 1.00 95.19 73 TRP A O 1
ATOM 591 N N . GLU A 1 74 ? -10.343 2.438 14.715 1.00 91.62 74 GLU A N 1
ATOM 592 C CA . GLU A 1 74 ? -10.801 1.849 15.986 1.00 91.62 74 GLU A CA 1
ATOM 593 C C . GLU A 1 74 ? -12.315 1.988 16.203 1.00 91.62 74 GLU A C 1
ATOM 595 O O . GLU A 1 74 ? -12.930 1.139 16.840 1.00 91.62 74 GLU A O 1
ATOM 600 N N . ASP A 1 75 ? -12.929 3.025 15.629 1.00 91.75 75 ASP A N 1
ATOM 601 C CA . ASP A 1 75 ? -14.376 3.266 15.675 1.00 91.75 75 ASP A CA 1
ATOM 602 C C . ASP A 1 75 ? -15.180 2.398 14.683 1.00 91.75 75 ASP A C 1
ATOM 604 O O . ASP A 1 75 ? -16.393 2.561 14.548 1.00 91.75 75 ASP A O 1
ATOM 608 N N . GLY A 1 76 ? -14.513 1.476 13.982 1.00 92.62 76 GLY A N 1
ATOM 609 C CA . GLY A 1 76 ? -15.118 0.577 13.003 1.00 92.62 76 GLY A CA 1
ATOM 610 C C . GLY A 1 76 ? -15.299 1.185 11.612 1.00 92.62 76 GLY A C 1
ATOM 611 O O . GLY A 1 76 ? -15.730 0.472 10.701 1.00 92.62 76 GLY A O 1
ATOM 612 N N . ARG A 1 77 ? -14.956 2.465 11.400 1.00 94.19 77 ARG A N 1
ATOM 613 C CA . ARG A 1 77 ? -14.948 3.043 10.052 1.00 94.19 77 ARG A CA 1
ATOM 614 C C . ARG A 1 77 ? -13.896 2.364 9.182 1.00 94.19 77 ARG A C 1
ATOM 616 O O . ARG A 1 77 ? -12.797 2.026 9.628 1.00 94.19 77 ARG A O 1
ATOM 623 N N . LYS A 1 78 ? -14.240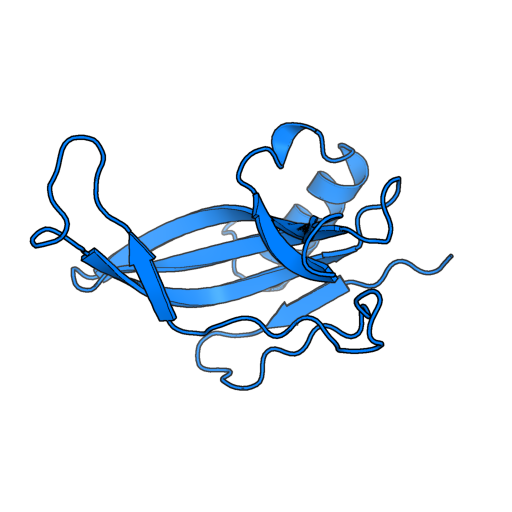 2.225 7.903 1.00 94.38 78 LYS A N 1
ATOM 624 C CA . LYS A 1 78 ? -13.354 1.734 6.851 1.00 94.38 78 LYS A CA 1
ATOM 625 C C . LYS A 1 78 ? -13.171 2.816 5.805 1.00 94.38 78 LYS A C 1
ATOM 627 O O . LYS A 1 78 ? -14.152 3.359 5.303 1.00 94.38 78 LYS A O 1
ATOM 632 N N . GLU A 1 79 ? -11.926 3.110 5.473 1.00 94.62 79 GLU A N 1
ATOM 633 C CA . GLU A 1 79 ? -11.575 4.084 4.443 1.00 94.62 79 GLU A CA 1
ATOM 634 C C . GLU A 1 79 ? -10.600 3.466 3.445 1.00 94.62 79 GLU A C 1
ATOM 636 O O . GLU A 1 79 ? -9.982 2.436 3.707 1.00 94.62 79 GLU A O 1
ATOM 641 N N . LEU A 1 80 ? -10.467 4.093 2.280 1.00 93.69 80 LEU A N 1
ATOM 642 C CA . LEU A 1 80 ? -9.506 3.682 1.268 1.00 93.69 80 LEU A CA 1
ATOM 643 C C . LEU A 1 80 ? -8.472 4.775 1.087 1.00 93.69 80 LEU A C 1
ATOM 645 O O . LEU A 1 80 ? -8.808 5.950 0.935 1.00 93.69 80 LEU A O 1
ATOM 649 N N . ARG A 1 81 ? -7.210 4.365 1.058 1.00 91.94 81 ARG A N 1
ATOM 650 C CA . ARG A 1 81 ? -6.084 5.248 0.804 1.00 91.94 81 ARG A CA 1
ATOM 651 C C . ARG A 1 81 ? -5.391 4.837 -0.482 1.00 91.94 81 ARG A C 1
ATOM 653 O O . ARG A 1 81 ? -4.918 3.711 -0.599 1.00 91.94 81 ARG A O 1
ATOM 660 N N . PHE A 1 82 ? -5.307 5.770 -1.424 1.00 92.06 82 PHE A N 1
ATOM 661 C CA . PHE A 1 82 ? -4.489 5.636 -2.624 1.00 92.06 82 PHE A CA 1
ATOM 662 C C . PHE A 1 82 ? -3.188 6.417 -2.443 1.00 92.06 82 PHE A C 1
ATOM 664 O O . PHE A 1 82 ? -3.203 7.559 -1.986 1.00 92.06 82 PHE A O 1
ATOM 671 N N . GLY A 1 83 ? -2.060 5.799 -2.774 1.00 92.69 83 GLY A N 1
ATOM 672 C CA . GLY A 1 83 ? -0.749 6.413 -2.603 1.00 92.69 83 GLY A CA 1
ATOM 673 C C . GLY A 1 83 ? 0.344 5.648 -3.327 1.00 92.69 83 GLY A C 1
ATOM 674 O O . GLY A 1 83 ? 0.077 4.702 -4.070 1.00 92.69 83 GLY A O 1
ATOM 675 N N . TYR A 1 84 ? 1.589 6.052 -3.096 1.00 91.88 84 TYR A N 1
ATOM 676 C CA . TYR A 1 84 ? 2.742 5.325 -3.607 1.00 91.88 84 TYR A CA 1
ATOM 677 C C . TYR A 1 84 ? 3.872 5.234 -2.587 1.00 91.88 84 TYR A C 1
ATOM 679 O O . TYR A 1 84 ? 4.014 6.055 -1.677 1.00 91.88 84 TYR A O 1
ATOM 687 N N . ARG A 1 85 ? 4.722 4.230 -2.780 1.00 91.25 85 ARG A N 1
ATOM 688 C CA . ARG A 1 85 ? 6.036 4.113 -2.159 1.00 91.25 85 ARG A CA 1
ATOM 689 C C . ARG A 1 85 ? 7.093 4.414 -3.210 1.00 91.25 85 ARG A C 1
ATOM 691 O O . ARG A 1 85 ? 7.035 3.879 -4.311 1.00 91.25 85 ARG A O 1
ATOM 698 N N . THR A 1 86 ? 8.045 5.277 -2.878 1.00 88.06 86 THR A N 1
ATOM 699 C CA . THR A 1 86 ? 9.201 5.590 -3.733 1.00 88.06 86 THR A CA 1
ATOM 700 C C . THR A 1 86 ? 10.479 5.508 -2.923 1.00 88.06 86 THR A C 1
ATOM 702 O O . THR A 1 86 ? 10.476 5.753 -1.715 1.00 88.06 86 THR A O 1
ATOM 705 N N . ILE A 1 87 ? 11.587 5.225 -3.590 1.00 82.94 87 ILE A N 1
ATOM 706 C CA . ILE A 1 87 ? 12.914 5.327 -2.991 1.00 82.94 87 ILE A CA 1
ATOM 707 C C . ILE A 1 87 ? 13.316 6.805 -2.992 1.00 82.94 87 ILE A C 1
ATOM 709 O O . ILE A 1 87 ? 13.330 7.445 -4.044 1.00 82.94 87 ILE A O 1
ATOM 713 N N . THR A 1 88 ? 13.629 7.373 -1.827 1.00 68.81 88 THR A N 1
ATOM 714 C CA . THR A 1 88 ? 14.150 8.752 -1.776 1.00 68.81 88 THR A CA 1
ATOM 715 C C . THR A 1 88 ? 15.601 8.799 -2.237 1.00 68.81 88 THR A C 1
ATOM 717 O O . THR A 1 88 ? 16.390 7.896 -1.948 1.00 68.81 88 THR A O 1
ATOM 720 N N . HIS A 1 89 ? 15.974 9.882 -2.923 1.00 62.47 89 HIS A N 1
ATOM 721 C CA . HIS A 1 89 ? 17.341 10.069 -3.408 1.00 62.47 89 HIS A CA 1
ATOM 722 C C . HIS A 1 89 ? 18.366 10.146 -2.263 1.00 62.47 89 HIS A C 1
ATOM 724 O O . HIS A 1 89 ? 19.498 9.701 -2.426 1.00 62.47 89 HIS A O 1
ATOM 730 N N . GLU A 1 90 ? 17.959 10.681 -1.108 1.00 61.75 90 GLU A N 1
ATOM 731 C CA . GLU A 1 90 ? 18.846 10.970 0.026 1.00 61.75 90 GLU A CA 1
ATOM 732 C C . GLU A 1 90 ? 19.076 9.781 0.961 1.00 61.75 90 GLU A C 1
ATOM 734 O O . GLU A 1 90 ? 20.163 9.647 1.515 1.00 61.75 90 GLU A O 1
ATOM 739 N N . LYS A 1 91 ? 18.071 8.920 1.167 1.00 58.84 91 LYS A N 1
ATOM 740 C CA . LYS A 1 91 ? 18.151 7.842 2.171 1.00 58.84 91 LYS A CA 1
ATOM 741 C C . LYS A 1 91 ? 18.122 6.441 1.581 1.00 58.84 91 LYS A C 1
ATOM 743 O O . LYS A 1 91 ? 18.284 5.483 2.329 1.00 58.84 91 LYS A O 1
ATOM 748 N N . GLY A 1 92 ? 17.873 6.302 0.274 1.00 59.62 92 GLY A N 1
ATOM 749 C CA . GLY A 1 92 ? 17.759 4.994 -0.378 1.00 59.62 92 GLY A CA 1
ATOM 750 C C . GLY A 1 92 ? 16.640 4.118 0.194 1.00 59.62 92 GLY A C 1
ATOM 751 O O . GLY A 1 92 ? 16.597 2.936 -0.109 1.00 59.62 92 GLY A O 1
ATOM 752 N N . ALA A 1 93 ? 15.750 4.698 1.004 1.00 63.84 93 ALA A N 1
ATOM 753 C CA . ALA A 1 93 ? 14.709 4.007 1.744 1.00 63.84 93 ALA A CA 1
ATOM 754 C C . ALA A 1 93 ? 13.328 4.373 1.199 1.00 63.84 93 ALA A C 1
ATOM 756 O O . ALA A 1 93 ? 13.117 5.471 0.662 1.00 63.84 93 ALA A O 1
ATOM 757 N N . TRP A 1 94 ? 12.391 3.450 1.390 1.00 78.75 94 TRP A N 1
ATOM 758 C CA . TRP A 1 94 ? 11.001 3.597 0.990 1.00 78.75 94 TRP A CA 1
ATOM 759 C C . TRP A 1 94 ? 10.294 4.715 1.752 1.00 78.75 94 TRP A C 1
ATOM 761 O O . TRP A 1 94 ? 10.224 4.724 2.981 1.00 78.75 94 TRP A O 1
ATOM 771 N N . TRP A 1 95 ? 9.705 5.635 1.002 1.00 80.94 95 TRP A N 1
ATOM 772 C CA . TRP A 1 95 ? 8.948 6.768 1.511 1.00 80.94 95 TRP A CA 1
ATOM 773 C C . TRP A 1 95 ? 7.522 6.744 0.977 1.00 80.94 95 TRP A C 1
ATOM 775 O O . TRP A 1 95 ? 7.306 6.391 -0.180 1.00 80.94 95 TRP A O 1
ATOM 785 N N . TRP A 1 96 ? 6.556 7.102 1.826 1.00 82.44 96 TRP A N 1
ATOM 786 C CA . TRP A 1 96 ? 5.154 7.240 1.431 1.00 82.44 96 TRP A CA 1
ATOM 787 C C . TRP A 1 96 ? 4.906 8.604 0.789 1.00 82.44 96 TRP A C 1
ATOM 789 O O . TRP A 1 96 ? 5.217 9.63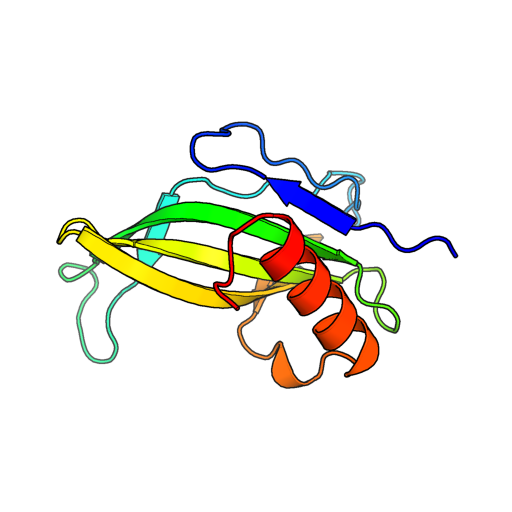1 1.389 1.00 82.44 96 TRP A O 1
ATOM 799 N N . GLY A 1 97 ? 4.316 8.620 -0.401 1.00 80.38 97 GLY A N 1
ATOM 800 C CA . GLY A 1 97 ? 3.871 9.837 -1.068 1.00 80.38 97 GLY A CA 1
ATOM 801 C C . GLY A 1 97 ? 2.374 9.815 -1.358 1.00 80.38 97 GLY A C 1
ATOM 802 O O . GLY A 1 97 ? 1.814 8.788 -1.738 1.00 80.38 97 GLY A O 1
ATOM 803 N N . GLU A 1 98 ? 1.737 10.975 -1.198 1.00 71.25 98 GLU A N 1
ATOM 804 C CA . GLU A 1 98 ? 0.303 11.175 -1.455 1.00 71.25 98 GLU A CA 1
ATOM 805 C C . GLU A 1 98 ? 0.023 11.671 -2.887 1.00 71.25 98 GLU A C 1
ATOM 807 O O . GLU A 1 98 ? -1.098 11.567 -3.375 1.00 71.25 98 GLU A O 1
ATOM 812 N N . SER A 1 99 ? 1.047 12.130 -3.619 1.00 67.50 99 SER A N 1
ATOM 813 C CA . SER A 1 99 ? 0.943 12.610 -5.011 1.00 67.50 99 SER A CA 1
ATOM 814 C C . SER A 1 99 ? 0.803 11.487 -6.056 1.00 67.50 99 SER A C 1
ATOM 816 O O . SER A 1 99 ? 1.366 11.575 -7.147 1.00 67.50 99 SER A O 1
ATOM 818 N N . ALA A 1 100 ? 0.069 10.417 -5.738 1.00 63.44 100 ALA A N 1
ATOM 819 C CA . ALA A 1 100 ? -0.189 9.300 -6.654 1.00 63.44 100 ALA A CA 1
ATOM 820 C C . ALA A 1 100 ? -1.058 9.699 -7.864 1.00 63.44 100 ALA A C 1
ATOM 822 O O . ALA A 1 100 ? -1.235 8.928 -8.796 1.00 63.44 100 ALA A O 1
ATOM 823 N N . LEU A 1 101 ? -1.580 10.928 -7.893 1.00 63.31 101 LEU A N 1
ATOM 824 C CA . LEU A 1 101 ? -2.368 11.459 -9.010 1.00 63.31 101 LEU A CA 1
ATOM 825 C C . LEU A 1 101 ? -1.568 11.621 -10.314 1.00 63.31 101 LEU A C 1
ATOM 827 O O . LEU A 1 101 ? -2.169 11.778 -11.370 1.00 63.31 101 LEU A O 1
ATOM 831 N N . MET A 1 102 ? -0.235 11.570 -10.251 1.00 78.88 102 MET A N 1
ATOM 832 C CA . MET A 1 102 ? 0.636 11.575 -11.435 1.00 78.88 102 MET A CA 1
ATOM 833 C C . MET A 1 102 ? 0.900 10.165 -11.988 1.00 78.88 102 MET A C 1
ATOM 835 O O . MET A 1 102 ? 1.719 10.008 -12.888 1.00 78.88 102 MET A O 1
ATOM 839 N N . THR A 1 103 ? 0.270 9.130 -11.427 1.00 85.44 103 THR A N 1
ATOM 840 C CA . THR A 1 103 ? 0.381 7.760 -11.933 1.00 85.44 103 THR A CA 1
ATOM 841 C C . THR A 1 103 ? -0.326 7.637 -13.291 1.00 85.44 103 THR A C 1
ATOM 843 O O . THR A 1 103 ? -1.439 8.151 -13.436 1.00 85.44 103 THR A O 1
ATOM 846 N N . PRO A 1 104 ? 0.272 6.934 -14.272 1.00 90.81 104 PRO A N 1
ATOM 847 C CA . PRO A 1 104 ? -0.370 6.646 -15.550 1.00 90.81 104 PRO A CA 1
ATOM 848 C C . PRO A 1 104 ? -1.764 6.037 -15.383 1.00 90.81 104 PRO A C 1
ATOM 850 O O . PRO A 1 104 ? -1.987 5.165 -14.539 1.00 90.81 104 PRO A O 1
ATOM 853 N N . ILE A 1 105 ? -2.714 6.491 -16.202 1.00 91.75 105 ILE A N 1
ATOM 854 C CA . ILE A 1 105 ? -4.123 6.098 -16.086 1.00 91.75 105 ILE A CA 1
ATOM 855 C C . ILE A 1 105 ? -4.306 4.586 -16.259 1.00 91.75 105 ILE A C 1
ATOM 857 O O . ILE A 1 105 ? -5.138 3.990 -15.577 1.00 91.75 105 ILE A O 1
ATOM 861 N N . GLU A 1 106 ? -3.499 3.953 -17.109 1.00 92.94 106 GLU A N 1
ATOM 862 C CA . GLU A 1 106 ? -3.527 2.513 -17.353 1.00 92.94 106 GLU A CA 1
ATOM 863 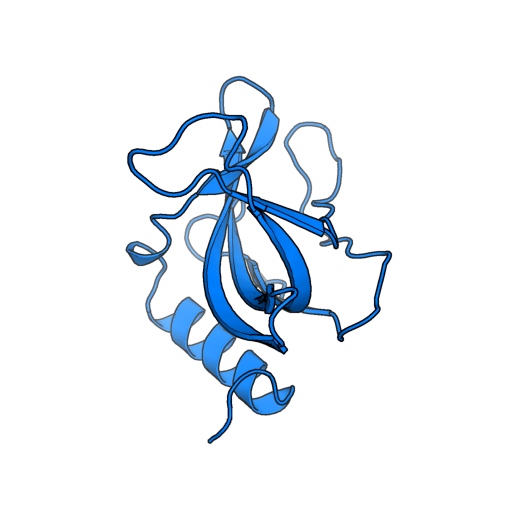C C . GLU A 1 106 ? -3.145 1.732 -16.089 1.00 92.94 106 GLU A C 1
ATOM 865 O O . GLU A 1 106 ? -3.812 0.758 -15.738 1.00 92.94 106 GLU A O 1
ATOM 870 N N . ASP A 1 107 ? -2.133 2.195 -15.348 1.00 92.88 107 ASP A N 1
ATOM 871 C CA . ASP A 1 107 ? -1.715 1.556 -14.097 1.00 92.88 107 ASP A CA 1
ATOM 872 C C . ASP A 1 107 ? -2.802 1.700 -13.018 1.00 92.88 107 ASP A C 1
ATOM 874 O O . ASP A 1 107 ? -3.076 0.755 -12.274 1.00 92.88 107 ASP A O 1
ATOM 878 N N . ILE A 1 108 ? -3.481 2.855 -12.968 1.00 92.25 108 ILE A N 1
ATOM 879 C CA . ILE A 1 108 ? -4.631 3.072 -12.077 1.00 92.25 108 ILE A CA 1
ATOM 880 C C . ILE A 1 108 ? -5.773 2.117 -12.445 1.00 92.25 108 ILE A C 1
ATOM 882 O O . ILE A 1 108 ? -6.345 1.470 -11.567 1.00 92.25 108 ILE A O 1
ATOM 886 N N . GLN A 1 109 ? -6.111 1.995 -13.731 1.00 93.94 109 GLN A N 1
ATOM 887 C CA . GLN A 1 109 ? -7.172 1.100 -14.201 1.00 93.94 109 GLN A CA 1
ATOM 888 C C . GLN A 1 109 ? -6.879 -0.363 -13.856 1.00 93.94 109 GLN A C 1
ATOM 890 O O . GLN A 1 109 ? -7.768 -1.070 -13.369 1.00 93.94 109 GLN A O 1
ATOM 895 N N . GLU A 1 110 ? -5.638 -0.809 -14.052 1.00 94.00 110 GLU A N 1
ATOM 896 C CA . GLU A 1 110 ? -5.205 -2.152 -13.670 1.00 94.00 110 GLU A CA 1
ATOM 897 C C . GLU A 1 110 ? -5.315 -2.382 -12.159 1.00 94.00 110 GLU A C 1
ATOM 899 O O . GLU A 1 110 ? -5.819 -3.425 -11.727 1.00 94.00 110 GLU A O 1
ATOM 904 N N . LEU A 1 111 ? -4.887 -1.410 -11.350 1.00 94.44 111 LEU A N 1
ATOM 905 C CA . LEU A 1 111 ? -4.933 -1.509 -9.895 1.00 94.44 111 LEU A CA 1
ATOM 906 C C . LEU A 1 111 ? -6.379 -1.534 -9.375 1.00 94.44 111 LEU A C 1
ATOM 908 O O . LEU A 1 111 ? -6.705 -2.341 -8.505 1.00 94.44 111 LEU A O 1
ATOM 912 N N . LEU A 1 112 ? -7.275 -0.729 -9.958 1.00 94.88 112 LEU A N 1
ATOM 913 C CA . LEU A 1 112 ? -8.711 -0.753 -9.655 1.00 94.88 112 LEU A CA 1
ATOM 914 C C . LEU A 1 112 ? -9.360 -2.082 -10.060 1.00 94.88 112 LEU A C 1
ATOM 916 O O . LEU A 1 112 ? -10.190 -2.614 -9.321 1.00 94.88 112 LEU A O 1
ATOM 920 N N . HIS A 1 113 ? -8.990 -2.644 -11.215 1.00 95.44 113 HIS A N 1
ATOM 921 C CA . HIS A 1 113 ? -9.460 -3.968 -11.623 1.00 95.44 113 HIS A CA 1
ATOM 922 C C . HIS A 1 113 ? -9.016 -5.043 -10.621 1.00 95.44 113 HIS A C 1
ATOM 924 O O . HIS A 1 113 ? -9.831 -5.862 -10.193 1.00 95.44 113 HIS A O 1
ATOM 930 N N . LEU A 1 114 ? -7.751 -5.004 -10.188 1.00 95.81 114 LEU A N 1
ATOM 931 C CA . LEU A 1 114 ? -7.225 -5.921 -9.178 1.00 95.81 114 LEU A CA 1
ATOM 932 C C . LEU A 1 114 ? -7.927 -5.747 -7.823 1.00 95.81 114 LEU A C 1
ATOM 934 O O . LEU A 1 114 ? -8.255 -6.740 -7.174 1.00 95.81 114 LEU A O 1
ATOM 938 N N . ALA A 1 115 ? -8.213 -4.509 -7.417 1.00 95.88 115 ALA A N 1
ATOM 939 C CA . ALA A 1 115 ? -8.949 -4.207 -6.192 1.00 95.88 115 ALA A CA 1
ATOM 940 C C . ALA A 1 115 ? -10.371 -4.786 -6.212 1.00 95.88 115 ALA A C 1
ATOM 942 O O . ALA A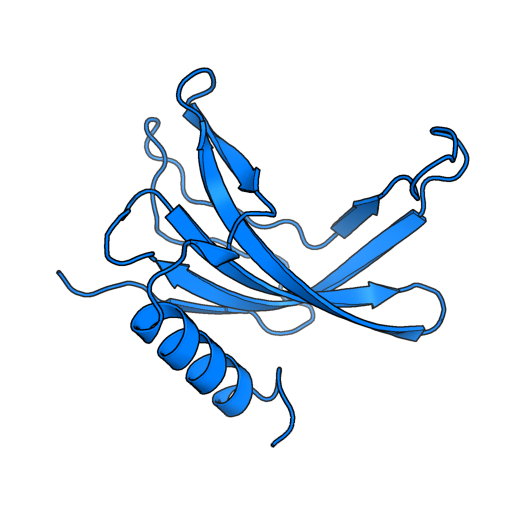 1 115 ? -10.798 -5.395 -5.231 1.00 95.88 115 ALA A O 1
ATOM 943 N N . ARG A 1 116 ? -11.090 -4.664 -7.335 1.00 95.75 116 ARG A N 1
ATOM 944 C CA . ARG A 1 116 ? -12.421 -5.274 -7.505 1.00 95.75 116 ARG A CA 1
ATOM 945 C C . ARG A 1 116 ? -12.351 -6.797 -7.480 1.00 95.75 116 ARG A C 1
ATOM 947 O O . ARG A 1 116 ? -13.107 -7.433 -6.753 1.00 95.75 116 ARG A O 1
ATOM 954 N N . LYS A 1 117 ? -11.403 -7.384 -8.220 1.00 96.00 117 LYS A N 1
ATOM 955 C CA . LYS A 1 117 ? -11.208 -8.841 -8.283 1.00 96.00 117 LYS A CA 1
ATOM 956 C C . LYS A 1 117 ? -10.982 -9.465 -6.899 1.00 96.00 117 LYS A C 1
ATOM 958 O O . LYS A 1 117 ? -11.437 -10.577 -6.663 1.00 96.00 117 LYS A O 1
ATOM 963 N N . ASN A 1 118 ? -10.298 -8.756 -6.000 1.00 95.19 118 ASN A N 1
ATOM 964 C CA . ASN A 1 118 ? -9.992 -9.231 -4.646 1.00 95.19 118 ASN A CA 1
ATOM 965 C C . ASN A 1 118 ? -10.968 -8.712 -3.570 1.00 95.19 118 ASN A C 1
ATOM 967 O O . ASN A 1 118 ? -10.691 -8.827 -2.376 1.00 95.19 118 ASN A O 1
ATOM 971 N N . GLY A 1 119 ? -12.098 -8.111 -3.963 1.00 93.19 119 GLY A N 1
ATOM 972 C CA . GLY A 1 119 ? -13.115 -7.635 -3.021 1.00 93.19 119 GLY A CA 1
ATOM 973 C C . GLY A 1 119 ? -12.622 -6.541 -2.067 1.00 93.19 119 GLY A C 1
ATOM 974 O O . GLY A 1 119 ? -13.072 -6.475 -0.921 1.00 93.19 119 GLY A O 1
ATOM 975 N N . LEU A 1 120 ? -11.652 -5.730 -2.500 1.00 91.69 120 LEU A N 1
ATOM 976 C CA . LEU A 1 12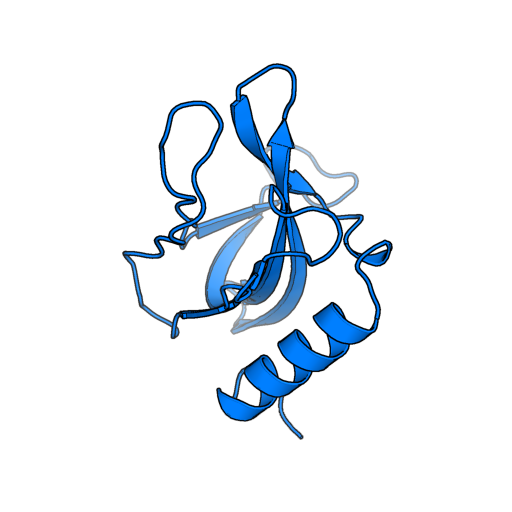0 ? -11.254 -4.490 -1.826 1.00 91.69 120 LEU A CA 1
ATOM 977 C C . LEU A 1 120 ? -12.188 -3.337 -2.218 1.00 91.69 120 LEU A C 1
ATOM 979 O O . LEU A 1 120 ? -12.548 -2.520 -1.379 1.00 91.69 120 LEU A O 1
ATOM 983 N N . LEU A 1 121 ? -12.600 -3.295 -3.487 1.00 89.88 121 LEU A N 1
ATOM 984 C CA . LEU A 1 121 ? -13.629 -2.387 -3.987 1.00 89.88 121 LEU A CA 1
ATOM 985 C C . LEU A 1 121 ? -14.897 -3.181 -4.294 1.00 89.88 121 LEU A C 1
ATOM 987 O O . LEU A 1 121 ? -14.836 -4.169 -5.028 1.00 89.88 121 LEU A O 1
ATOM 991 N N . SER A 1 122 ? -16.035 -2.738 -3.763 1.00 77.00 122 SER A N 1
ATOM 992 C CA . SER A 1 122 ? -17.349 -3.205 -4.207 1.00 77.00 122 SER A CA 1
ATOM 993 C C . SER A 1 122 ? -17.651 -2.665 -5.609 1.00 77.00 122 SER A C 1
ATOM 995 O O . SER A 1 122 ? -17.231 -1.558 -5.955 1.00 77.00 122 SER A O 1
ATOM 997 N N . ILE A 1 123 ? -18.331 -3.479 -6.417 1.00 53.88 123 ILE A N 1
ATOM 998 C CA . ILE A 1 123 ? -18.826 -3.114 -7.754 1.00 53.88 123 ILE A CA 1
ATOM 999 C C . ILE A 1 123 ? -20.030 -2.188 -7.607 1.00 53.88 123 ILE A C 1
ATOM 1001 O O . ILE A 1 123 ? -20.872 -2.486 -6.731 1.00 53.88 123 ILE A O 1
#

Radius of gyration: 14.77 Å; chains: 1; bounding box: 39×32×40 Å

pLDDT: mean 87.98, std 10.21, range [51.0, 97.31]